Protein AF-A0A359CCT1-F1 (afdb_monomer_lite)

pLDDT: mean 80.61, std 13.05, range [45.59, 94.75]

Foldseek 3Di:
DPPPPPDDDPVVVVLVVVVVVVLVVLQVLQCVVVVHPPFDPVQKDWDQDDDPPDPGTWTWIDGVNHTSKTWDDDDPVSNDTDIAGVSVVRDDD

Sequence (93 aa):
MKNKAKQEVDFYKTVISARWRNERFIMTQAVMHYGMSGINKSDFTFEDEKVKNYSRKMFTVRCRGKLLFRRFPADLHGLCFKYESPIFNNVTE

Radius of gyration: 16.79 Å; chains: 1; bounding box: 21×54×42 Å

Structure (mmCIF, N/CA/C/O backbone):
data_AF-A0A359CCT1-F1
#
_entry.id   AF-A0A359CCT1-F1
#
loop_
_atom_site.group_PDB
_atom_site.id
_atom_site.type_symbol
_atom_site.label_atom_id
_atom_site.label_alt_id
_atom_site.label_comp_id
_atom_site.label_asym_id
_atom_site.label_entity_id
_atom_site.label_seq_id
_atom_site.pdbx_PDB_ins_code
_atom_site.Cartn_x
_atom_site.Cartn_y
_atom_site.Cartn_z
_atom_site.occupancy
_atom_site.B_iso_or_equiv
_atom_site.auth_seq_id
_atom_site.auth_comp_id
_atom_site.auth_asym_id
_atom_site.auth_atom_id
_atom_site.pdbx_PDB_model_num
ATOM 1 N N . MET A 1 1 ? 10.119 40.365 24.099 1.00 45.59 1 MET A N 1
ATOM 2 C CA . MET A 1 1 ? 10.065 38.932 23.730 1.00 45.59 1 MET A CA 1
ATOM 3 C C . MET A 1 1 ? 8.649 38.617 23.272 1.00 45.59 1 MET A C 1
ATOM 5 O O . MET A 1 1 ? 7.731 38.785 24.061 1.00 45.59 1 MET A O 1
ATOM 9 N N . LYS A 1 2 ? 8.436 38.274 21.993 1.00 47.00 2 LYS A N 1
ATOM 10 C CA . LYS A 1 2 ? 7.097 37.908 21.502 1.00 47.00 2 LYS A CA 1
ATOM 11 C C . LYS A 1 2 ? 6.702 36.584 22.150 1.00 47.00 2 LYS A C 1
ATOM 13 O O . LYS A 1 2 ? 7.330 35.566 21.869 1.00 47.00 2 LYS A O 1
ATOM 18 N N . ASN A 1 3 ? 5.691 36.625 23.015 1.00 51.44 3 ASN A N 1
ATOM 19 C CA . ASN A 1 3 ? 5.006 35.450 23.536 1.00 51.44 3 ASN A CA 1
ATOM 20 C C . ASN A 1 3 ? 4.629 34.560 22.347 1.00 51.44 3 ASN A C 1
ATOM 22 O O . ASN A 1 3 ? 3.715 34.895 21.593 1.00 51.44 3 ASN A O 1
ATOM 26 N N . LYS A 1 4 ? 5.354 33.453 22.138 1.00 56.94 4 LYS A N 1
ATOM 27 C CA . LYS A 1 4 ? 4.871 32.367 21.283 1.00 56.94 4 LYS A CA 1
ATOM 28 C C . LYS A 1 4 ? 3.653 31.802 22.003 1.00 56.94 4 LYS A C 1
ATOM 30 O O . LYS A 1 4 ? 3.787 30.984 22.909 1.00 56.94 4 LYS A O 1
ATOM 35 N N . ALA A 1 5 ? 2.484 32.344 21.667 1.00 59.38 5 ALA A N 1
ATOM 36 C CA . ALA A 1 5 ? 1.196 31.823 22.084 1.00 59.38 5 ALA A CA 1
ATOM 37 C C . ALA A 1 5 ? 1.190 30.314 21.819 1.00 59.38 5 ALA A C 1
ATOM 39 O O . ALA A 1 5 ? 1.672 29.877 20.772 1.00 59.38 5 ALA A O 1
ATOM 40 N N . LYS A 1 6 ? 0.726 29.533 22.799 1.00 59.66 6 LYS A N 1
ATOM 41 C CA . LYS A 1 6 ? 0.615 28.074 22.701 1.00 59.66 6 LYS A CA 1
ATOM 42 C C . LYS A 1 6 ? -0.025 27.729 21.353 1.00 59.66 6 LYS A C 1
ATOM 44 O O . LYS A 1 6 ? -1.168 28.097 21.107 1.00 59.66 6 LYS A O 1
ATOM 49 N N . GLN A 1 7 ? 0.742 27.104 20.465 1.00 68.44 7 GLN A N 1
ATOM 50 C CA . GLN A 1 7 ? 0.251 26.694 19.158 1.00 68.44 7 GLN A CA 1
ATOM 51 C C . GLN A 1 7 ? -0.469 25.363 19.354 1.00 68.44 7 GLN A C 1
ATOM 53 O O . GLN A 1 7 ? 0.165 24.364 19.690 1.00 68.44 7 GLN A O 1
ATOM 58 N N . GLU A 1 8 ? -1.792 25.357 19.210 1.00 72.94 8 GLU A N 1
ATOM 59 C CA . GLU A 1 8 ? -2.554 24.112 19.200 1.00 72.94 8 GLU A CA 1
ATOM 60 C C . GLU A 1 8 ? -2.155 23.301 17.965 1.00 72.94 8 GLU A C 1
ATOM 62 O O . GLU A 1 8 ? -2.223 23.777 16.829 1.00 72.94 8 GLU A O 1
ATOM 67 N N . VAL A 1 9 ? -1.676 22.080 18.197 1.00 74.12 9 VAL A N 1
ATOM 68 C CA . VAL A 1 9 ? -1.302 21.155 17.130 1.00 74.12 9 VAL A CA 1
ATOM 69 C C . VAL A 1 9 ? -2.470 20.215 16.893 1.00 74.12 9 VAL A C 1
ATOM 71 O O . VAL A 1 9 ? -2.851 19.439 17.767 1.00 74.12 9 VAL A O 1
ATOM 74 N N . ASP A 1 10 ? -3.010 20.249 15.679 1.00 81.19 10 ASP A N 1
ATOM 75 C CA . ASP A 1 10 ? -3.963 19.248 15.214 1.00 81.19 10 ASP A CA 1
ATOM 76 C C . ASP A 1 10 ? -3.207 17.939 14.926 1.00 81.19 10 ASP A C 1
ATOM 78 O O . ASP A 1 10 ? -2.674 17.699 13.833 1.00 81.19 10 ASP A O 1
ATOM 82 N N . PHE A 1 11 ? -3.107 17.101 15.959 1.00 78.56 11 PHE A N 1
ATOM 83 C CA . PHE A 1 11 ? -2.445 15.802 15.879 1.00 78.56 11 PHE A CA 1
ATOM 84 C C . PHE A 1 11 ? -3.088 14.902 14.825 1.00 78.56 11 PHE A C 1
ATOM 86 O O . PHE A 1 11 ? -2.372 14.200 14.112 1.00 78.56 11 PHE A O 1
ATOM 93 N N . TYR A 1 12 ? -4.410 14.971 14.651 1.00 80.31 12 TYR A N 1
ATOM 94 C CA . TYR A 1 12 ? -5.109 14.166 13.656 1.00 80.31 12 TYR A CA 1
ATOM 95 C C . TYR A 1 12 ? -4.655 14.524 12.239 1.00 80.31 12 TYR A C 1
ATOM 97 O O . TYR A 1 12 ? -4.198 13.654 11.493 1.00 80.31 12 TYR A O 1
ATOM 105 N N . LYS A 1 13 ? -4.679 15.811 11.872 1.00 82.50 13 LYS A N 1
ATOM 106 C CA . LYS A 1 13 ? -4.191 16.257 10.555 1.00 82.50 13 LYS A CA 1
ATOM 107 C C . LYS A 1 13 ? -2.720 15.919 10.337 1.00 82.50 13 LYS A C 1
ATOM 109 O O . LYS A 1 13 ? -2.334 15.554 9.223 1.00 82.50 13 LYS A O 1
ATOM 114 N N . THR A 1 14 ? -1.907 16.010 11.385 1.00 83.12 14 THR A N 1
ATOM 115 C CA . THR A 1 14 ? -0.477 15.682 11.327 1.00 83.12 14 THR A CA 1
ATOM 116 C C . THR A 1 14 ? -0.259 14.202 11.010 1.00 83.12 14 THR A C 1
ATOM 118 O O . THR A 1 14 ? 0.501 13.870 10.097 1.00 83.12 14 THR A O 1
ATOM 121 N N . VAL A 1 15 ? -0.987 13.317 11.696 1.00 82.06 15 VAL A N 1
ATOM 122 C CA . VAL A 1 15 ? -0.963 11.862 11.487 1.00 82.06 15 VAL A CA 1
ATOM 123 C C . VAL A 1 15 ? -1.428 11.518 10.069 1.00 82.06 15 VAL A C 1
ATOM 125 O O . VAL A 1 15 ? -0.726 10.814 9.343 1.00 82.06 15 VAL A O 1
ATOM 128 N N . ILE A 1 16 ? -2.547 12.085 9.608 1.00 83.50 16 ILE A N 1
ATOM 129 C CA . ILE A 1 16 ? -3.058 11.859 8.244 1.00 83.50 16 ILE A CA 1
ATOM 130 C C . ILE A 1 16 ? -2.052 12.322 7.180 1.00 83.50 16 ILE A C 1
ATOM 132 O O . ILE A 1 16 ? -1.795 11.606 6.211 1.00 83.50 16 ILE A O 1
ATOM 136 N N . SER A 1 17 ? -1.425 13.481 7.380 1.00 85.81 17 SER A N 1
ATOM 137 C CA . SER A 1 17 ? -0.424 14.019 6.452 1.00 85.81 17 SER A CA 1
ATOM 138 C C . SER A 1 17 ? 0.849 13.168 6.418 1.00 85.81 17 SER A C 1
ATOM 140 O O . SER A 1 17 ? 1.437 12.953 5.357 1.00 85.81 17 SER A O 1
ATOM 142 N N . ALA A 1 18 ? 1.297 12.659 7.570 1.00 84.69 18 ALA A N 1
ATOM 143 C CA . ALA A 1 18 ? 2.407 11.713 7.641 1.00 84.69 18 ALA A CA 1
ATOM 144 C C . ALA A 1 18 ? 2.070 10.392 6.932 1.00 84.69 18 ALA A C 1
ATOM 146 O O . ALA A 1 18 ? 2.912 9.860 6.207 1.00 84.69 18 ALA A O 1
ATOM 147 N N . ARG A 1 19 ? 0.832 9.902 7.068 1.00 85.94 19 ARG A N 1
ATOM 148 C CA . ARG A 1 19 ? 0.354 8.701 6.374 1.00 85.94 19 ARG A CA 1
ATOM 149 C C . ARG A 1 19 ? 0.457 8.850 4.859 1.00 85.94 19 ARG A C 1
ATOM 151 O O . ARG A 1 19 ? 1.118 8.042 4.218 1.00 85.94 19 ARG A O 1
ATOM 158 N N . TRP A 1 20 ? -0.122 9.912 4.299 1.00 86.38 20 TRP A N 1
ATOM 159 C CA . TRP A 1 20 ? -0.114 10.146 2.851 1.00 86.38 20 TRP A CA 1
ATOM 160 C C . TRP A 1 20 ? 1.291 10.316 2.274 1.00 86.38 20 TRP A C 1
ATOM 162 O O . TRP A 1 20 ? 1.567 9.827 1.179 1.00 86.38 20 TRP A O 1
ATOM 172 N N . ARG A 1 21 ? 2.200 10.973 3.008 1.00 88.50 21 ARG A N 1
ATOM 173 C CA . ARG A 1 21 ? 3.605 11.084 2.588 1.00 88.50 21 ARG A CA 1
ATOM 174 C C . ARG A 1 21 ? 4.275 9.715 2.482 1.00 88.50 21 ARG A C 1
ATOM 176 O O . ARG A 1 21 ? 4.933 9.452 1.480 1.00 88.50 21 ARG A O 1
ATOM 183 N N . ASN A 1 22 ? 4.065 8.844 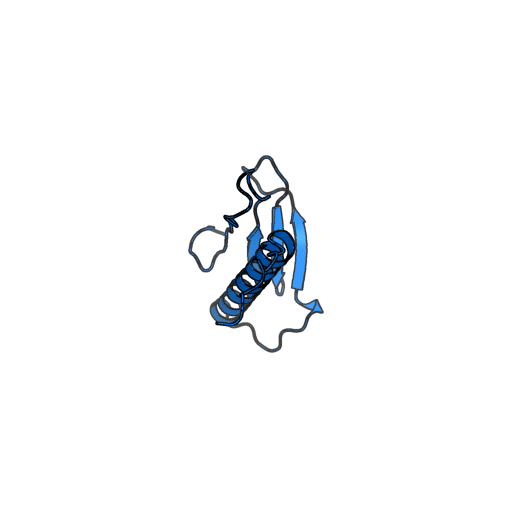3.468 1.00 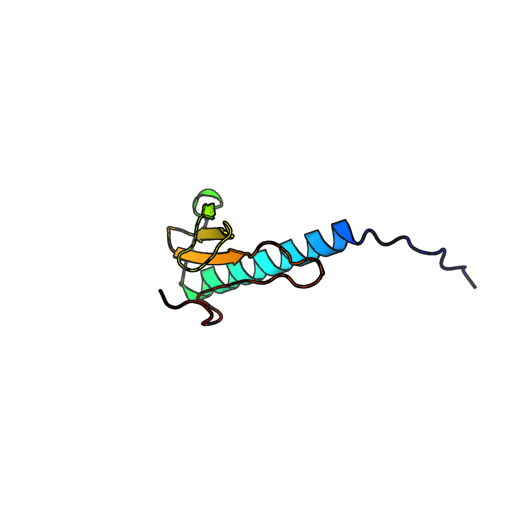85.56 22 ASN A N 1
ATOM 184 C CA . ASN A 1 22 ? 4.611 7.487 3.448 1.00 85.56 22 ASN A CA 1
ATOM 185 C C . ASN A 1 22 ? 3.990 6.634 2.336 1.00 85.56 22 ASN A C 1
ATOM 187 O O . ASN A 1 22 ? 4.722 6.018 1.570 1.00 85.56 22 ASN A O 1
ATOM 191 N N . GLU A 1 23 ? 2.665 6.650 2.179 1.00 88.06 23 GLU A N 1
ATOM 192 C CA . GLU A 1 23 ? 1.983 5.910 1.106 1.00 88.06 23 GLU A CA 1
ATOM 193 C C . GLU A 1 23 ? 2.502 6.337 -0.275 1.00 88.06 23 GLU A C 1
ATOM 195 O O . GLU A 1 23 ? 2.835 5.494 -1.106 1.00 88.06 23 GLU A O 1
ATOM 200 N N . ARG A 1 24 ? 2.671 7.645 -0.505 1.00 89.19 2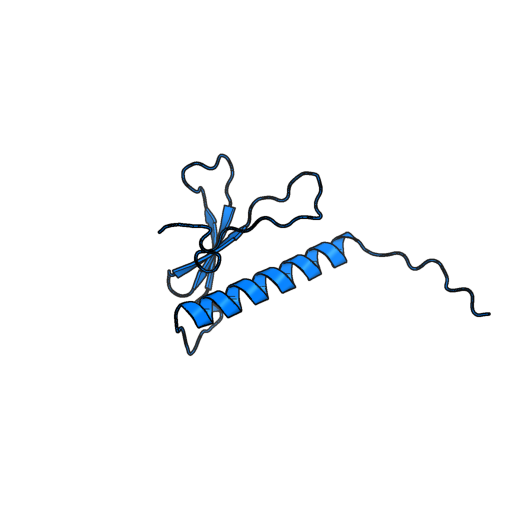4 ARG A N 1
ATOM 201 C CA . ARG A 1 24 ? 3.244 8.169 -1.753 1.00 89.19 24 ARG A CA 1
ATOM 202 C C . ARG A 1 24 ? 4.686 7.727 -1.975 1.00 89.19 24 ARG A C 1
ATOM 204 O O . ARG A 1 24 ? 5.044 7.405 -3.110 1.00 89.19 24 ARG A O 1
ATOM 211 N N . PHE A 1 25 ? 5.503 7.713 -0.924 1.00 89.62 25 PHE A N 1
ATOM 212 C CA . PHE A 1 25 ? 6.876 7.226 -1.004 1.00 89.62 25 PHE A CA 1
ATOM 213 C C . PHE A 1 25 ? 6.906 5.752 -1.424 1.00 89.62 25 PHE A C 1
ATOM 215 O O . PHE A 1 25 ? 7.559 5.418 -2.410 1.00 89.62 25 PHE A O 1
ATOM 222 N N . ILE A 1 26 ? 6.123 4.901 -0.754 1.00 88.69 26 ILE A N 1
ATOM 223 C CA . ILE A 1 26 ? 6.050 3.464 -1.047 1.00 88.69 26 ILE A CA 1
ATOM 224 C C . ILE A 1 26 ? 5.562 3.220 -2.477 1.00 88.69 26 ILE A C 1
ATOM 226 O O . ILE A 1 26 ? 6.184 2.453 -3.205 1.00 88.69 26 ILE A O 1
ATOM 230 N N . MET A 1 27 ? 4.499 3.906 -2.919 1.00 90.06 27 MET A N 1
ATOM 231 C CA . MET A 1 27 ? 4.016 3.787 -4.301 1.00 90.06 27 MET A CA 1
ATOM 232 C C . MET A 1 27 ? 5.095 4.170 -5.312 1.00 90.06 27 MET A C 1
ATOM 234 O O . MET A 1 27 ? 5.307 3.439 -6.272 1.00 90.06 27 MET A O 1
ATOM 238 N N . THR A 1 28 ? 5.793 5.287 -5.089 1.00 90.12 28 THR A N 1
ATOM 239 C CA . THR A 1 28 ? 6.872 5.743 -5.980 1.00 90.12 28 THR A CA 1
ATOM 240 C C . THR A 1 28 ? 7.983 4.700 -6.075 1.00 90.12 28 THR A C 1
ATOM 242 O O . THR A 1 28 ? 8.379 4.324 -7.176 1.00 90.12 28 THR A O 1
ATOM 245 N N . GLN A 1 29 ? 8.453 4.191 -4.934 1.00 90.19 29 GLN A N 1
ATOM 246 C CA . GLN A 1 29 ? 9.512 3.183 -4.900 1.00 90.19 29 GLN A CA 1
ATOM 247 C C . GLN A 1 29 ? 9.069 1.860 -5.539 1.00 90.19 29 GLN A C 1
ATOM 249 O O . GLN A 1 29 ? 9.832 1.265 -6.290 1.00 90.19 29 GLN A O 1
ATOM 254 N N . ALA A 1 30 ? 7.823 1.431 -5.325 1.00 88.38 30 ALA A N 1
ATOM 255 C CA . ALA A 1 30 ? 7.270 0.232 -5.952 1.00 88.38 30 ALA A CA 1
ATOM 256 C C . ALA A 1 30 ? 7.137 0.366 -7.472 1.00 88.38 30 ALA A C 1
ATOM 258 O O . ALA A 1 30 ? 7.512 -0.542 -8.210 1.00 88.38 30 ALA A O 1
ATOM 259 N N . VAL A 1 31 ? 6.669 1.514 -7.955 1.00 88.69 31 VAL A N 1
ATOM 260 C CA . VAL A 1 31 ? 6.620 1.824 -9.388 1.00 88.69 31 VAL A CA 1
ATOM 261 C C . VAL A 1 31 ? 8.006 1.728 -10.027 1.00 88.69 31 VAL A C 1
ATOM 263 O O . VAL A 1 31 ? 8.146 1.094 -11.074 1.00 88.69 31 VAL A O 1
ATOM 266 N N . MET A 1 32 ? 9.024 2.305 -9.378 1.00 89.12 32 MET A N 1
ATOM 267 C CA . MET A 1 32 ? 10.414 2.232 -9.833 1.00 89.12 32 MET A CA 1
ATOM 268 C C . MET A 1 32 ? 10.951 0.797 -9.800 1.00 89.12 32 MET A C 1
ATOM 270 O O . MET A 1 32 ? 11.517 0.344 -10.790 1.00 89.12 32 MET A O 1
ATOM 274 N N . HIS A 1 33 ? 10.726 0.069 -8.702 1.00 87.94 33 HIS A N 1
ATOM 275 C CA . HIS A 1 33 ? 11.163 -1.319 -8.520 1.00 87.94 33 HIS A CA 1
ATOM 276 C C . HIS A 1 33 ? 10.622 -2.247 -9.615 1.00 87.94 33 HIS A C 1
ATOM 278 O O . HIS A 1 33 ? 11.351 -3.075 -10.150 1.00 87.94 33 HIS A O 1
ATOM 284 N N . TYR A 1 34 ? 9.356 -2.075 -9.999 1.00 88.06 34 TYR A N 1
ATOM 285 C CA . TYR A 1 34 ? 8.725 -2.874 -11.049 1.00 88.06 34 TYR A CA 1
ATOM 286 C C . TYR A 1 34 ? 8.942 -2.343 -12.475 1.00 88.06 34 TYR A C 1
ATOM 288 O O . TYR A 1 34 ? 8.349 -2.902 -13.403 1.00 88.06 34 TYR A O 1
ATOM 296 N N . GLY A 1 35 ? 9.720 -1.269 -12.657 1.00 88.19 35 GLY A N 1
ATOM 297 C CA . GLY A 1 35 ? 10.004 -0.674 -13.966 1.00 88.19 35 GLY A CA 1
ATOM 298 C C . GLY A 1 35 ? 8.765 -0.145 -14.696 1.00 88.19 35 GLY A C 1
ATOM 299 O O . GLY A 1 35 ? 8.699 -0.208 -15.922 1.00 88.19 35 GLY A O 1
ATOM 300 N N . MET A 1 36 ? 7.749 0.329 -13.967 1.00 87.38 36 MET A N 1
ATOM 301 C CA . MET A 1 36 ? 6.486 0.770 -14.566 1.00 87.38 36 MET A CA 1
ATOM 302 C C . MET A 1 36 ? 6.564 2.233 -15.020 1.00 87.38 36 MET A C 1
ATOM 304 O O . MET A 1 36 ? 6.850 3.126 -14.226 1.00 87.38 36 MET A O 1
ATOM 308 N N . SER A 1 37 ? 6.263 2.492 -16.293 1.00 87.31 37 SER A N 1
ATOM 309 C CA . SER A 1 37 ? 6.235 3.832 -16.890 1.00 87.31 37 SER A CA 1
ATOM 310 C C . SER A 1 37 ? 4.838 4.208 -17.402 1.00 87.31 37 SER A C 1
ATOM 312 O O . SER A 1 37 ? 3.972 3.348 -17.608 1.00 87.31 37 SER A O 1
ATOM 314 N N . GLY A 1 38 ? 4.612 5.518 -17.578 1.00 88.75 38 GLY A N 1
ATOM 315 C CA . GLY A 1 38 ? 3.363 6.061 -18.128 1.00 88.75 38 GLY A CA 1
ATOM 316 C C . GLY A 1 38 ? 2.136 5.730 -17.280 1.00 88.75 38 GLY A C 1
ATOM 317 O O . GLY A 1 38 ? 1.133 5.265 -17.814 1.00 88.75 38 GLY A O 1
ATOM 318 N N . ILE A 1 39 ? 2.248 5.874 -15.959 1.00 89.75 39 ILE A N 1
ATOM 319 C CA . ILE A 1 39 ? 1.195 5.478 -15.022 1.00 89.75 39 ILE A CA 1
ATOM 320 C C . ILE A 1 39 ? 0.164 6.593 -14.883 1.00 89.75 39 ILE A C 1
ATOM 322 O O . ILE A 1 39 ? 0.504 7.730 -14.556 1.00 89.75 39 ILE A O 1
ATOM 326 N N . ASN A 1 40 ? -1.102 6.228 -15.052 1.00 90.94 40 ASN A N 1
ATOM 327 C CA . ASN A 1 40 ? -2.254 7.084 -14.825 1.00 90.94 40 ASN A CA 1
ATOM 328 C C . ASN A 1 40 ? -2.968 6.711 -13.526 1.00 90.94 40 ASN A C 1
ATOM 330 O O . ASN A 1 40 ? -2.823 5.617 -12.991 1.00 90.94 40 ASN A O 1
ATOM 334 N N . LYS A 1 41 ? -3.822 7.608 -13.024 1.00 85.56 41 LYS A N 1
ATOM 335 C CA . LYS A 1 41 ? -4.608 7.345 -11.807 1.00 85.56 41 LYS A CA 1
ATOM 336 C C . LYS A 1 41 ? -5.480 6.083 -11.920 1.00 85.56 41 LYS A C 1
ATOM 338 O O . LYS A 1 41 ? -5.667 5.397 -10.924 1.00 85.56 41 LYS A O 1
ATOM 343 N N . SER A 1 42 ? -5.986 5.776 -13.115 1.00 92.44 42 SER A N 1
ATOM 344 C CA . SER A 1 42 ? -6.802 4.586 -13.392 1.00 92.44 42 SER A CA 1
ATOM 345 C C . SER A 1 42 ? -6.026 3.270 -13.331 1.00 92.44 42 SER A C 1
ATOM 347 O O . SER A 1 42 ? -6.647 2.221 -13.225 1.00 92.44 42 SER A O 1
ATOM 349 N N . ASP A 1 43 ? -4.690 3.309 -13.393 1.00 93.31 43 ASP A N 1
ATOM 350 C CA . ASP A 1 43 ? -3.858 2.112 -13.235 1.00 93.31 43 ASP A CA 1
ATOM 351 C C . ASP A 1 43 ? -3.838 1.614 -11.781 1.00 93.31 43 ASP A C 1
ATOM 353 O O . ASP A 1 43 ? -3.411 0.484 -11.531 1.00 93.31 43 ASP A O 1
ATOM 357 N N . PHE A 1 44 ? -4.268 2.450 -10.825 1.00 93.12 44 PHE A N 1
ATOM 358 C CA . PHE A 1 44 ? -4.268 2.129 -9.405 1.00 93.12 44 PHE A CA 1
ATOM 359 C C . PHE A 1 44 ? -5.600 1.552 -8.938 1.00 93.12 44 PHE A C 1
ATOM 361 O O . PHE A 1 44 ? -6.670 2.110 -9.186 1.00 93.12 44 PHE A O 1
ATOM 368 N N . THR A 1 45 ? -5.504 0.491 -8.148 1.00 94.75 45 THR A N 1
ATOM 369 C CA . THR A 1 45 ? -6.632 -0.135 -7.460 1.00 94.75 45 THR A CA 1
ATOM 370 C C . THR A 1 45 ? -6.429 -0.011 -5.955 1.00 94.75 45 THR A C 1
ATOM 372 O O . THR A 1 45 ? -5.340 -0.299 -5.452 1.00 94.75 45 THR A O 1
ATOM 375 N N . PHE A 1 46 ? -7.476 0.418 -5.249 1.00 92.88 46 PHE A N 1
ATOM 376 C CA . PHE A 1 46 ? -7.490 0.633 -3.803 1.00 92.88 46 PHE A CA 1
ATOM 377 C C . PHE A 1 46 ? -8.649 -0.160 -3.201 1.00 92.88 46 PHE A C 1
ATOM 379 O O . PHE A 1 46 ? -9.807 0.166 -3.459 1.00 92.88 46 PHE A O 1
ATOM 386 N N . GLU A 1 47 ? -8.353 -1.196 -2.420 1.00 93.38 47 GLU A N 1
ATOM 387 C CA . GLU A 1 47 ? -9.368 -2.146 -1.948 1.00 93.38 47 GLU A CA 1
ATOM 388 C C . GLU A 1 47 ? -9.116 -2.594 -0.510 1.00 93.38 47 GLU A C 1
ATOM 390 O O . GLU A 1 47 ? -7.974 -2.812 -0.112 1.00 93.38 47 GLU A O 1
ATOM 395 N N . ASP A 1 48 ? -10.188 -2.798 0.256 1.00 91.06 48 ASP A N 1
ATOM 396 C CA . ASP A 1 48 ? -10.123 -3.461 1.559 1.00 91.06 48 ASP A CA 1
ATOM 397 C C . ASP A 1 48 ? -10.355 -4.971 1.395 1.00 91.06 48 ASP A C 1
ATOM 399 O O . ASP A 1 48 ? -11.496 -5.444 1.323 1.00 91.06 48 ASP A O 1
ATOM 403 N N . GLU A 1 49 ? -9.271 -5.748 1.361 1.00 89.00 49 GLU A N 1
ATOM 404 C CA . GLU A 1 49 ? -9.304 -7.190 1.089 1.00 89.00 49 GLU A CA 1
ATOM 405 C C . GLU A 1 49 ? -9.028 -8.043 2.336 1.00 89.00 49 GLU A C 1
ATOM 407 O O . GLU A 1 49 ? -8.336 -7.629 3.271 1.00 89.00 49 GLU A O 1
ATOM 412 N N . LYS A 1 50 ? -9.570 -9.268 2.366 1.00 87.25 50 LYS A N 1
ATOM 413 C CA . LYS A 1 50 ? -9.241 -10.260 3.398 1.00 87.25 50 LYS A CA 1
ATOM 414 C C . LYS A 1 50 ? -7.969 -10.994 2.982 1.00 87.25 50 LYS A C 1
ATOM 416 O O . LYS A 1 50 ? -7.998 -11.807 2.064 1.00 87.25 50 LYS A O 1
ATOM 421 N N . VAL A 1 51 ? -6.868 -10.728 3.675 1.00 82.44 51 VAL A N 1
ATOM 422 C CA . VAL A 1 51 ? -5.581 -11.378 3.408 1.00 82.44 51 VAL A CA 1
ATOM 423 C C . VAL A 1 51 ? -5.486 -12.668 4.222 1.00 82.44 51 VAL A C 1
ATOM 425 O O . VAL A 1 51 ? -5.852 -12.704 5.400 1.00 82.44 51 VAL A O 1
ATOM 428 N N . LYS A 1 52 ? -5.019 -13.752 3.593 1.00 80.19 52 LYS A N 1
ATOM 429 C CA . LYS A 1 52 ? -4.800 -15.043 4.262 1.00 80.19 52 LYS A CA 1
ATOM 430 C C . LYS A 1 52 ? -3.881 -14.840 5.475 1.00 80.19 52 LYS A C 1
ATOM 432 O O . LYS A 1 52 ? -2.935 -14.066 5.402 1.00 80.19 52 LYS A O 1
ATOM 437 N N . ASN A 1 53 ? -4.172 -15.532 6.575 1.00 79.88 53 ASN A N 1
ATOM 438 C CA . ASN A 1 53 ? -3.468 -15.428 7.864 1.00 79.88 53 ASN A CA 1
ATOM 439 C C . ASN A 1 53 ? -3.700 -14.127 8.652 1.00 79.88 53 ASN A C 1
ATOM 441 O O . ASN A 1 53 ? -3.138 -13.970 9.733 1.00 79.88 53 ASN A O 1
ATOM 445 N N . TYR A 1 54 ? -4.580 -13.239 8.182 1.00 77.88 54 TYR A N 1
ATOM 446 C CA . TYR A 1 54 ? -4.967 -12.039 8.917 1.00 77.88 54 TYR A CA 1
ATOM 447 C C . TYR A 1 54 ? -6.454 -12.040 9.275 1.00 77.88 54 TYR A C 1
ATOM 449 O O . TYR A 1 54 ? -7.327 -12.362 8.469 1.00 77.88 54 TYR A O 1
ATOM 457 N N . SER A 1 55 ? -6.753 -11.669 10.523 1.00 78.50 55 SER A N 1
ATOM 458 C CA . SER A 1 55 ? -8.116 -11.652 11.074 1.00 78.50 55 SER A CA 1
ATOM 459 C C . SER A 1 55 ? -8.934 -10.429 10.651 1.00 78.50 55 SER A C 1
ATOM 461 O O . SER A 1 55 ? -10.150 -10.407 10.833 1.00 78.50 55 SER A O 1
ATOM 463 N N . ARG A 1 56 ? -8.286 -9.406 10.083 1.00 81.00 56 ARG A N 1
ATOM 464 C CA . ARG A 1 56 ? -8.905 -8.142 9.671 1.00 81.00 56 ARG A CA 1
ATOM 465 C C . ARG A 1 56 ? -8.662 -7.884 8.190 1.00 81.00 56 ARG A C 1
ATOM 467 O O . ARG A 1 56 ? -7.646 -8.308 7.643 1.00 81.00 56 ARG A O 1
ATOM 474 N N . LYS A 1 57 ? -9.592 -7.158 7.563 1.00 85.19 57 LYS A N 1
ATOM 475 C CA . LYS A 1 57 ? -9.384 -6.631 6.212 1.00 85.19 57 LYS A CA 1
ATOM 476 C C . LYS A 1 57 ? -8.232 -5.626 6.216 1.00 85.19 57 LYS A C 1
ATOM 478 O O . LYS A 1 57 ? -8.055 -4.890 7.190 1.00 85.19 57 LYS A O 1
ATOM 483 N N . MET A 1 58 ? -7.470 -5.616 5.132 1.00 87.69 58 MET A N 1
ATOM 484 C CA . MET A 1 58 ? -6.345 -4.716 4.921 1.00 87.69 58 MET A CA 1
ATOM 485 C C . MET A 1 58 ? -6.589 -3.855 3.702 1.00 87.69 58 MET A C 1
ATOM 487 O O . MET A 1 58 ? -7.011 -4.355 2.659 1.00 87.69 58 MET A O 1
ATOM 491 N N . PHE A 1 59 ? -6.238 -2.582 3.828 1.00 90.50 59 PHE A N 1
ATOM 492 C CA . PHE A 1 59 ? -6.261 -1.673 2.700 1.00 90.50 59 PHE A CA 1
ATOM 493 C C . PHE A 1 59 ? -5.070 -1.978 1.798 1.00 90.50 59 PHE A C 1
ATOM 495 O O . PHE A 1 59 ? -3.919 -1.861 2.221 1.00 90.50 59 PHE A O 1
ATOM 502 N N . THR A 1 60 ? -5.342 -2.374 0.568 1.00 91.75 60 THR A N 1
ATOM 503 C CA . THR A 1 60 ? -4.352 -2.843 -0.393 1.00 91.75 60 THR A CA 1
ATOM 504 C C . THR A 1 60 ? -4.310 -1.917 -1.588 1.00 91.75 60 THR A C 1
ATOM 506 O O . THR A 1 60 ? -5.346 -1.504 -2.108 1.00 91.75 60 THR A O 1
ATOM 509 N N . VAL A 1 61 ? -3.092 -1.602 -2.024 1.00 92.56 61 VAL A N 1
ATOM 510 C CA . VAL A 1 61 ? -2.847 -0.771 -3.199 1.00 92.56 61 VAL A CA 1
ATOM 511 C C . VAL A 1 61 ? -2.097 -1.576 -4.240 1.00 92.56 61 VAL A C 1
ATOM 513 O O . VAL A 1 61 ? -1.020 -2.118 -3.971 1.00 92.56 61 VAL A O 1
ATOM 516 N N . ARG A 1 62 ? -2.665 -1.623 -5.444 1.00 93.44 62 ARG A N 1
ATOM 517 C CA . ARG A 1 62 ? -2.061 -2.249 -6.622 1.00 93.44 62 ARG A CA 1
ATOM 518 C C . ARG A 1 62 ? -1.915 -1.238 -7.749 1.00 93.44 62 ARG A C 1
ATOM 520 O O . ARG A 1 62 ? -2.703 -0.303 -7.832 1.00 93.44 62 ARG A O 1
ATOM 527 N N . CYS A 1 63 ? -0.939 -1.451 -8.625 1.00 93.31 63 CYS A N 1
ATOM 528 C CA . CYS A 1 63 ? -0.832 -0.755 -9.907 1.00 93.31 63 CYS A CA 1
ATOM 5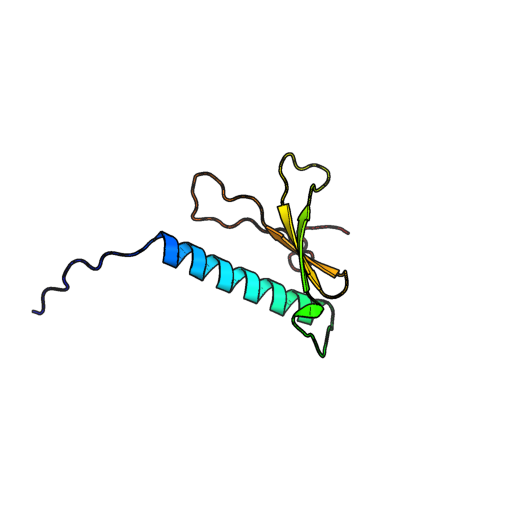29 C C . CYS A 1 63 ? -0.689 -1.791 -11.021 1.00 93.31 63 CYS A C 1
ATOM 531 O O . CYS A 1 63 ? 0.222 -2.617 -10.967 1.00 93.31 63 CYS A O 1
ATOM 533 N N . ARG A 1 64 ? -1.597 -1.776 -12.008 1.00 92.25 64 ARG A N 1
ATOM 534 C CA . ARG A 1 64 ? -1.659 -2.782 -13.092 1.00 92.25 64 ARG A CA 1
ATOM 535 C C . ARG A 1 64 ? -1.602 -4.226 -12.566 1.00 92.25 64 ARG A C 1
ATOM 537 O O . ARG A 1 64 ? -0.850 -5.057 -13.063 1.00 92.25 64 ARG A O 1
ATOM 544 N N . GLY A 1 65 ? -2.341 -4.498 -11.489 1.00 90.50 65 GLY A N 1
ATOM 545 C CA . GLY A 1 65 ? -2.375 -5.801 -10.813 1.00 90.50 65 GLY A CA 1
ATOM 546 C C . GLY A 1 65 ? -1.188 -6.102 -9.884 1.00 90.50 65 GLY A C 1
ATOM 547 O O . GLY A 1 65 ? -1.321 -6.965 -9.019 1.00 90.50 65 GLY A O 1
ATOM 548 N N . LYS A 1 66 ? -0.067 -5.371 -9.973 1.00 91.12 66 LYS A N 1
ATOM 549 C CA . LYS A 1 66 ? 1.100 -5.575 -9.099 1.00 91.12 66 LYS A CA 1
ATOM 550 C C . LYS A 1 66 ? 0.867 -4.989 -7.712 1.00 91.12 66 LYS A C 1
ATOM 552 O O . LYS A 1 66 ? 0.446 -3.837 -7.591 1.00 91.12 66 LYS A O 1
ATOM 557 N N . LEU A 1 67 ? 1.178 -5.757 -6.667 1.00 90.88 67 LEU A N 1
ATOM 558 C CA . LEU A 1 67 ? 1.066 -5.307 -5.280 1.00 90.88 67 LEU A CA 1
ATOM 559 C C . LEU A 1 67 ? 2.108 -4.227 -4.971 1.00 90.88 67 LEU A C 1
ATOM 561 O O . LEU A 1 67 ? 3.308 -4.470 -5.086 1.00 90.88 67 LEU A O 1
ATOM 565 N N . LEU A 1 68 ? 1.644 -3.052 -4.535 1.00 91.06 68 LEU A N 1
ATOM 566 C CA . LEU A 1 68 ? 2.516 -1.982 -4.051 1.00 91.06 68 LEU A CA 1
ATOM 567 C C . LEU A 1 68 ? 2.663 -2.060 -2.537 1.00 91.06 68 LEU A C 1
ATOM 569 O O . LEU A 1 68 ? 3.782 -2.131 -2.040 1.00 91.06 68 LEU A O 1
ATOM 573 N N . PHE A 1 69 ? 1.552 -2.067 -1.797 1.00 91.19 69 PHE A N 1
ATOM 574 C CA . PHE A 1 69 ? 1.568 -2.266 -0.348 1.00 91.19 69 PHE A CA 1
ATOM 575 C C . PHE A 1 69 ? 0.212 -2.691 0.216 1.00 91.19 69 PHE A C 1
ATOM 577 O O . PHE A 1 69 ? -0.833 -2.492 -0.405 1.00 91.19 69 PHE A O 1
ATOM 584 N N . ARG A 1 70 ? 0.247 -3.214 1.442 1.00 89.38 70 ARG A N 1
ATOM 585 C CA . ARG A 1 70 ? -0.899 -3.446 2.321 1.00 89.38 70 ARG A CA 1
ATOM 586 C C . ARG A 1 70 ? -0.730 -2.629 3.590 1.00 89.38 70 ARG A C 1
ATOM 588 O O . ARG A 1 70 ? 0.331 -2.650 4.213 1.00 89.38 70 ARG A O 1
ATOM 595 N N . ARG A 1 71 ? -1.771 -1.900 3.973 1.00 87.38 71 ARG A N 1
ATOM 596 C CA . ARG A 1 71 ? -1.828 -1.112 5.202 1.00 87.38 71 ARG A CA 1
ATOM 597 C C . ARG A 1 71 ? -2.665 -1.850 6.233 1.00 87.38 71 ARG A C 1
ATOM 599 O O . ARG A 1 71 ? -3.823 -2.195 5.988 1.00 87.38 71 ARG A O 1
ATOM 606 N N . PHE A 1 72 ? -2.080 -2.023 7.408 1.00 80.75 72 PHE A N 1
ATOM 607 C CA . PHE A 1 72 ? -2.765 -2.600 8.551 1.00 80.75 72 PHE A CA 1
ATOM 608 C C . PHE A 1 72 ? -3.670 -1.545 9.195 1.00 80.75 72 PHE A C 1
ATOM 610 O O . PHE A 1 72 ? -3.330 -0.356 9.185 1.00 80.75 72 PHE A O 1
ATOM 617 N N . PRO A 1 73 ? -4.806 -1.949 9.786 1.00 71.69 73 PRO A N 1
ATOM 618 C CA . PRO A 1 73 ? -5.548 -1.073 10.683 1.00 71.69 73 PRO A CA 1
ATOM 619 C C . PRO A 1 73 ? -4.594 -0.520 11.748 1.00 71.69 73 PRO A C 1
ATOM 621 O O . PRO A 1 73 ? -3.796 -1.283 12.295 1.00 71.69 73 PRO A O 1
ATOM 624 N N . ALA A 1 74 ? -4.663 0.785 12.016 1.00 66.62 74 ALA A N 1
ATOM 625 C CA . ALA A 1 74 ? -3.850 1.402 13.060 1.00 66.62 74 ALA A CA 1
ATOM 626 C C . ALA A 1 74 ? -4.091 0.684 14.399 1.00 66.62 74 ALA A C 1
ATOM 628 O O . ALA A 1 74 ? -5.235 0.349 14.728 1.00 66.62 74 ALA A O 1
ATOM 629 N N . ASP A 1 75 ? -3.021 0.418 15.147 1.00 56.06 75 ASP A N 1
ATOM 630 C CA . ASP A 1 75 ? -3.152 -0.024 16.531 1.00 56.06 75 ASP A CA 1
ATOM 631 C C . ASP A 1 75 ? -3.608 1.146 17.423 1.00 56.06 75 ASP A C 1
ATOM 633 O O . ASP A 1 75 ? -3.692 2.300 16.990 1.00 56.06 75 ASP A O 1
ATOM 637 N N . LEU A 1 76 ? -3.934 0.844 18.681 1.00 48.91 76 LEU A N 1
ATOM 638 C CA . LEU A 1 76 ? -4.427 1.821 19.658 1.00 48.91 76 LEU A CA 1
ATOM 639 C C . LEU A 1 76 ? -3.443 2.975 19.931 1.00 48.91 76 LEU A C 1
ATOM 641 O O . LEU A 1 76 ? -3.842 3.964 20.541 1.00 48.91 76 LEU A O 1
ATOM 645 N N . HIS A 1 77 ? -2.187 2.883 19.479 1.00 53.44 77 HIS A N 1
ATOM 646 C CA . HIS A 1 77 ? -1.182 3.922 19.681 1.00 53.44 77 HIS A CA 1
ATOM 647 C C . HIS A 1 77 ? -1.134 4.952 18.551 1.00 53.44 77 HIS A C 1
ATOM 649 O O . HIS A 1 77 ? -0.508 5.992 18.742 1.00 53.44 77 HIS A O 1
ATOM 655 N N . GLY A 1 78 ? -1.786 4.714 17.401 1.00 53.88 78 GLY A N 1
ATOM 656 C CA . GLY A 1 78 ? -2.084 5.710 16.352 1.00 53.88 78 GLY A CA 1
ATOM 657 C C . GLY A 1 78 ? -0.893 6.423 15.683 1.00 53.88 78 GLY A C 1
ATOM 658 O O . GLY A 1 78 ? -1.081 7.141 14.702 1.00 53.88 78 GLY A O 1
ATOM 659 N N . LEU A 1 79 ? 0.323 6.228 16.195 1.00 57.12 79 LEU A N 1
ATOM 660 C CA . LEU A 1 79 ? 1.566 6.891 15.802 1.00 57.12 79 LEU A CA 1
ATOM 661 C C . LEU A 1 79 ? 2.391 6.041 14.831 1.00 57.12 79 LEU A C 1
ATOM 663 O O . LEU A 1 79 ? 3.155 6.589 14.037 1.00 57.12 79 LEU A O 1
ATOM 667 N N . CYS A 1 80 ? 2.216 4.719 14.859 1.00 59.12 80 CYS A N 1
ATOM 668 C CA . CYS A 1 80 ? 2.940 3.785 14.007 1.00 59.12 80 CYS A CA 1
ATOM 669 C C . CYS A 1 80 ? 2.026 3.259 12.893 1.00 59.12 80 CYS A C 1
ATOM 671 O O . CYS A 1 80 ? 1.044 2.562 13.143 1.00 59.12 80 CYS A O 1
ATOM 673 N N . PHE A 1 81 ? 2.365 3.568 11.640 1.00 73.38 81 PHE A N 1
ATOM 674 C CA . PHE A 1 81 ? 1.709 2.966 10.481 1.00 73.38 81 PHE A CA 1
ATOM 675 C C . PHE A 1 81 ? 2.452 1.697 10.079 1.00 73.38 81 PHE A C 1
ATOM 677 O O . PHE A 1 81 ? 3.596 1.761 9.629 1.00 73.38 81 PHE A O 1
ATOM 684 N N . LYS A 1 82 ? 1.800 0.543 10.220 1.00 79.69 82 LYS A N 1
ATOM 685 C CA . LYS A 1 82 ? 2.360 -0.728 9.765 1.00 79.69 82 LYS A CA 1
ATOM 686 C C . LYS A 1 82 ? 1.982 -0.979 8.305 1.00 79.69 82 LYS A C 1
ATOM 688 O O . LYS A 1 82 ? 0.801 -0.932 7.944 1.00 79.69 82 LYS A O 1
ATOM 693 N N . TYR A 1 83 ? 2.995 -1.277 7.495 1.00 84.00 83 TYR A N 1
ATOM 694 C CA . TYR A 1 83 ? 2.855 -1.623 6.085 1.00 84.00 83 TYR A CA 1
ATOM 695 C C . TYR A 1 83 ? 3.566 -2.932 5.762 1.00 84.00 83 TYR A C 1
ATOM 697 O O . TYR A 1 83 ? 4.636 -3.229 6.291 1.00 84.00 83 TYR A O 1
ATOM 705 N N . GLU A 1 84 ? 2.986 -3.662 4.824 1.00 86.75 84 GLU A N 1
ATOM 706 C CA . GLU A 1 84 ? 3.611 -4.769 4.114 1.00 86.75 84 GLU A CA 1
ATOM 707 C C . GLU A 1 84 ? 3.805 -4.366 2.657 1.00 86.75 84 GLU A C 1
ATOM 709 O O . GLU A 1 84 ? 2.889 -3.825 2.041 1.00 86.75 84 GLU A O 1
ATOM 714 N N . SER A 1 85 ? 4.988 -4.600 2.095 1.00 86.69 85 SER A N 1
ATOM 715 C CA . SER A 1 85 ? 5.271 -4.298 0.693 1.00 86.69 85 SER A CA 1
ATOM 716 C C . SER A 1 85 ? 6.335 -5.248 0.141 1.00 86.69 85 SER A C 1
ATOM 718 O O . SER A 1 85 ? 7.307 -5.521 0.856 1.00 86.69 85 SER A O 1
ATOM 720 N N . PRO A 1 86 ? 6.199 -5.699 -1.120 1.00 83.94 86 PRO A N 1
ATOM 721 C CA . PRO A 1 86 ? 7.230 -6.483 -1.798 1.00 83.94 86 PRO A CA 1
ATOM 722 C C . PRO A 1 86 ? 8.594 -5.779 -1.844 1.00 83.94 86 PRO A C 1
ATOM 724 O O . PRO A 1 86 ? 9.620 -6.427 -1.689 1.00 83.94 86 PRO A O 1
ATOM 727 N N . ILE A 1 87 ? 8.630 -4.443 -1.948 1.00 83.12 87 ILE A N 1
ATOM 728 C CA . ILE A 1 87 ? 9.899 -3.695 -2.063 1.00 83.12 87 ILE A CA 1
ATOM 729 C C . ILE A 1 87 ? 10.723 -3.654 -0.775 1.00 83.12 87 ILE A C 1
ATOM 731 O O . ILE A 1 87 ? 11.908 -3.341 -0.814 1.00 83.12 87 ILE A O 1
ATOM 735 N N . PHE A 1 88 ? 10.093 -3.919 0.371 1.00 81.88 88 PHE A N 1
ATOM 736 C CA . PHE A 1 88 ? 10.780 -4.013 1.659 1.00 81.88 88 PHE A CA 1
ATOM 737 C C . PHE A 1 88 ? 11.085 -5.467 2.030 1.00 81.88 88 PHE A C 1
ATOM 739 O O . PHE A 1 88 ? 11.450 -5.725 3.170 1.00 81.88 88 PHE A O 1
ATOM 746 N N . ASN A 1 89 ? 10.906 -6.413 1.096 1.00 75.69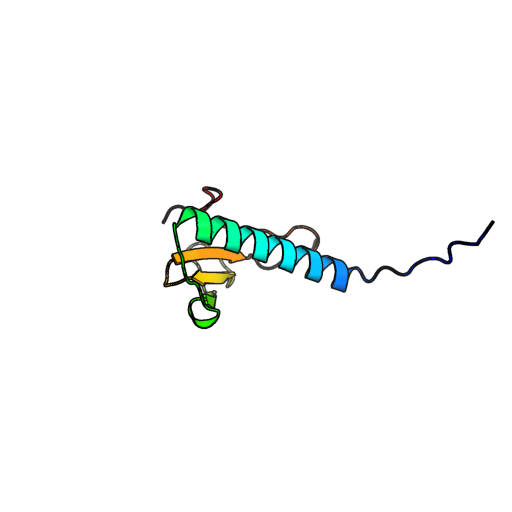 89 ASN A N 1
ATOM 747 C CA . ASN A 1 89 ? 11.008 -7.858 1.323 1.00 75.69 89 ASN A CA 1
ATOM 748 C C . ASN A 1 89 ? 10.088 -8.367 2.449 1.00 75.69 89 ASN A C 1
ATOM 750 O O . ASN A 1 89 ? 10.324 -9.420 3.033 1.00 75.69 89 ASN A O 1
ATOM 754 N N . ASN A 1 90 ? 9.021 -7.620 2.749 1.00 72.81 90 ASN A N 1
ATOM 755 C CA . ASN A 1 90 ? 8.094 -7.931 3.838 1.00 72.81 90 ASN A CA 1
ATOM 756 C C . ASN A 1 90 ? 6.949 -8.852 3.391 1.00 72.81 90 ASN A C 1
ATOM 758 O O . ASN A 1 90 ? 6.086 -9.185 4.199 1.00 72.81 90 ASN A O 1
ATOM 762 N N . VAL A 1 91 ? 6.901 -9.223 2.109 1.00 64.88 91 VAL A N 1
ATOM 763 C CA . VAL A 1 91 ? 5.881 -10.104 1.532 1.00 64.88 91 VAL A CA 1
ATOM 764 C C . VAL A 1 91 ? 6.545 -10.969 0.463 1.00 64.88 91 VAL A C 1
ATOM 766 O O . VAL A 1 91 ? 7.121 -10.426 -0.475 1.00 64.88 91 VAL A O 1
ATOM 769 N N . THR A 1 92 ? 6.466 -12.292 0.597 1.00 50.97 92 THR A N 1
ATOM 770 C CA . THR A 1 92 ? 6.752 -13.238 -0.494 1.00 50.97 92 THR A CA 1
ATOM 771 C C . THR A 1 92 ? 5.475 -13.449 -1.308 1.00 50.97 92 THR A C 1
ATOM 773 O O . THR A 1 92 ? 4.421 -13.660 -0.701 1.00 50.97 92 THR A O 1
ATOM 776 N N . GLU A 1 93 ? 5.567 -13.319 -2.638 1.00 50.00 93 GLU A N 1
ATOM 777 C CA . GLU A 1 93 ? 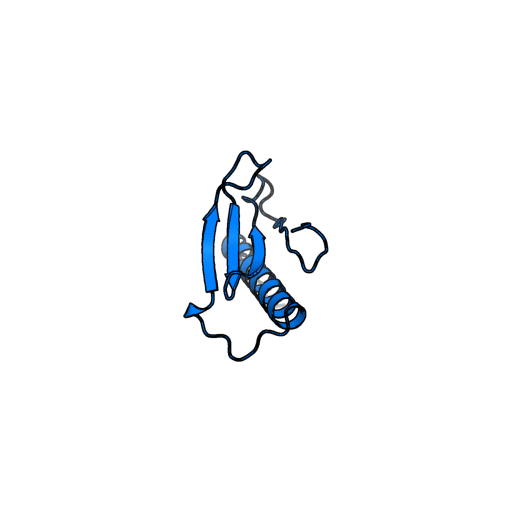4.453 -13.500 -3.593 1.00 50.00 93 GLU A CA 1
ATOM 778 C C . GLU A 1 93 ? 3.759 -14.865 -3.470 1.00 50.00 93 GLU A C 1
ATOM 780 O O . GLU A 1 93 ? 4.454 -15.876 -3.210 1.00 50.00 93 GLU A O 1
#

Secondary structure (DSSP, 8-state):
----------HHHHHHHHHHHHHHHHHHHHHHHTT--S--GGGEEEEEEE-TT-SSEEEEEEETTEEEEEEPPPPTT-S---EE-GGGT----